Protein AF-A0A2M7SSS6-F1 (afdb_monomer)

Foldseek 3Di:
DFAAQCRVCVVVVHNHAQADEDQWFWDDDPPDGTDIFGFDADPLSHDRQKGKFFAAPVRAGQKWKAWQDKDAQWDDDPNDIDGGGPARMKTKIKMKGRGQWMWMGRHPDTDIDGDPPAIWIWIWMWGDPDPPDIHTHGIGPDDTGGCVPVPPPPVSRVVSCVVVVHDRDTCRPD

Nearest PDB structures (foldseek):
  6ekv-assembly1_A  TM=2.482E-01  e=1.021E+00  Clostridium botulinum A2 str. Kyoto
  8fbf-assembly1_A  TM=2.120E-01  e=7.324E+00  Clostridium botulinum E1 str. 'BoNT E Beluga'

Secondary structure (DSSP, 8-state):
----HHHHHHHTT-SS--B---SEEEE--SSSSSEEEEEE--GGGG-TTEEEEEE-TTSSB-EEEEEEEEEESEEEETTEEEE-SSSSEEEEEEEEE--SEEEEEETTEEEEEE-----EEEEEEEEEEETTEEEEEEEE-S--EEGGG-TTHHHHHHHHHHHTT------TT-

pLDDT: mean 78.02, std 10.84, range [37.69, 90.75]

Solvent-accessible surface area (backbone atoms only — not comparable to full-atom values): 9774 Å² total; per-residue (Å²): 133,74,47,25,34,64,55,46,16,47,76,72,74,33,98,59,66,53,68,50,87,47,61,63,48,47,41,80,50,102,87,49,70,77,37,82,42,54,29,40,75,64,72,70,65,61,32,76,52,36,27,57,41,46,26,28,93,88,72,42,60,10,60,44,53,40,67,72,50,71,45,66,31,58,50,74,59,90,95,40,80,50,73,60,49,100,27,70,33,38,34,40,26,40,37,35,37,50,36,38,32,43,39,34,31,50,70,95,42,76,49,76,47,81,43,88,80,66,33,36,32,36,39,39,34,34,30,40,75,54,96,91,41,64,30,42,37,32,30,41,61,71,71,72,42,58,44,92,77,51,94,47,63,70,54,53,43,48,51,39,16,57,77,67,76,44,77,75,58,71,66,89,82,98

Radius of gyration: 17.47 Å; Cα contacts (8 Å, |Δi|>4): 350; chains: 1; bounding box: 40×28×58 Å

Mean predicted aligned error: 8.52 Å

Sequence (174 aa):
MGYNGDEAAAALGFEEMPFKPVTKMKIMTDYKGPMEMTVSWSELSFNPELRFWGVRNDGKPGRIFVLRGCYRTSTIVGLKVEEWGDYPVMCSISDDTEREWLIGEWGAKGFAAYSDSGGFRHFQQFGYAGNGAWVYIGQQKDPSIPLAGLSDISKERASMAEAHGVAVWDAEWV

Structure (mmCIF, N/CA/C/O backbone):
data_AF-A0A2M7SSS6-F1
#
_entry.id   AF-A0A2M7SSS6-F1
#
loop_
_atom_site.group_PDB
_atom_site.id
_atom_site.type_symbol
_atom_site.label_atom_id
_atom_site.label_alt_id
_atom_site.label_comp_id
_atom_site.label_asym_id
_atom_site.label_e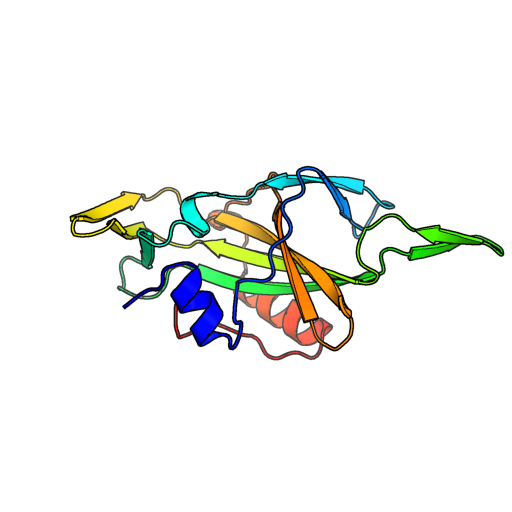ntity_id
_atom_site.label_seq_id
_atom_site.pdbx_PDB_ins_code
_atom_site.Cartn_x
_atom_site.Cartn_y
_atom_site.Cartn_z
_atom_site.occupancy
_atom_site.B_iso_or_equiv
_atom_site.auth_seq_id
_atom_site.auth_comp_id
_atom_site.auth_asym_id
_atom_site.auth_atom_id
_atom_site.pdbx_PDB_model_num
ATOM 1 N N . MET A 1 1 ? 5.378 -10.931 -15.855 1.00 53.84 1 MET A N 1
ATOM 2 C CA . MET A 1 1 ? 4.397 -10.025 -16.488 1.00 53.84 1 MET A CA 1
ATOM 3 C C . MET A 1 1 ? 3.696 -9.348 -15.336 1.00 53.84 1 MET A C 1
ATOM 5 O O . MET A 1 1 ? 3.176 -10.083 -14.512 1.00 53.84 1 MET A O 1
ATOM 9 N N . GLY A 1 2 ? 3.787 -8.026 -15.188 1.00 60.44 2 GLY A N 1
ATOM 10 C CA . GLY A 1 2 ? 3.028 -7.376 -14.116 1.00 60.44 2 GLY A CA 1
ATOM 11 C C . GLY A 1 2 ? 1.593 -7.089 -14.510 1.00 60.44 2 GLY A C 1
ATOM 12 O O . GLY A 1 2 ? 1.161 -7.449 -15.602 1.00 60.44 2 GLY A O 1
ATOM 13 N N . TYR A 1 3 ? 0.893 -6.429 -13.600 1.00 65.50 3 TYR A N 1
ATOM 14 C CA . TYR A 1 3 ? -0.559 -6.359 -13.579 1.00 65.50 3 TYR A CA 1
ATOM 15 C C . TYR A 1 3 ? -1.020 -4.905 -13.708 1.00 65.50 3 TYR A C 1
ATOM 17 O O . TYR A 1 3 ? -0.390 -4.001 -13.152 1.00 65.50 3 TYR A O 1
ATOM 25 N N . ASN A 1 4 ? -2.115 -4.677 -14.429 1.00 78.25 4 ASN A N 1
ATOM 26 C CA . ASN A 1 4 ? -2.940 -3.489 -14.213 1.00 78.25 4 ASN A CA 1
ATOM 27 C C . ASN A 1 4 ? -3.838 -3.702 -12.972 1.00 78.25 4 ASN A C 1
ATOM 29 O O . ASN A 1 4 ? -3.806 -4.762 -12.339 1.00 78.25 4 ASN A O 1
ATOM 33 N N . GLY A 1 5 ? -4.636 -2.694 -12.609 1.00 76.00 5 GLY A N 1
ATOM 34 C CA . GLY A 1 5 ? -5.523 -2.773 -11.442 1.00 76.00 5 GLY A CA 1
ATOM 35 C C . GLY A 1 5 ? -6.515 -3.944 -11.492 1.00 76.00 5 GLY A C 1
ATOM 36 O O . GLY A 1 5 ? -6.679 -4.639 -10.490 1.00 76.00 5 GLY A O 1
ATOM 37 N N . ASP A 1 6 ? -7.119 -4.201 -12.654 1.00 79.44 6 ASP A N 1
ATOM 38 C CA . ASP A 1 6 ? -8.134 -5.248 -12.840 1.00 79.44 6 ASP A CA 1
ATOM 39 C C . ASP A 1 6 ? -7.521 -6.650 -12.768 1.00 79.44 6 ASP A C 1
ATOM 41 O O . ASP A 1 6 ? -8.046 -7.546 -12.110 1.00 79.44 6 ASP A O 1
ATOM 45 N N . GLU A 1 7 ? -6.367 -6.837 -13.408 1.00 80.00 7 GLU A N 1
ATOM 46 C CA . GLU A 1 7 ? -5.624 -8.094 -13.389 1.00 80.00 7 GLU A CA 1
ATOM 47 C C . GLU A 1 7 ? -5.137 -8.419 -11.973 1.00 80.00 7 GLU A C 1
ATOM 49 O O . GLU A 1 7 ? -5.200 -9.575 -11.553 1.00 80.00 7 GLU A O 1
ATOM 54 N N . ALA A 1 8 ? -4.699 -7.407 -11.217 1.00 76.44 8 ALA A N 1
ATOM 55 C CA . ALA A 1 8 ? -4.333 -7.568 -9.815 1.00 76.44 8 ALA A CA 1
ATOM 56 C C . ALA A 1 8 ? -5.550 -7.938 -8.950 1.00 76.44 8 ALA A C 1
ATOM 58 O O . ALA A 1 8 ? -5.445 -8.839 -8.116 1.00 76.44 8 ALA A O 1
ATOM 59 N N . ALA A 1 9 ? -6.706 -7.298 -9.166 1.00 75.88 9 ALA A N 1
ATOM 60 C CA . ALA A 1 9 ? -7.946 -7.633 -8.463 1.00 75.88 9 ALA A CA 1
ATOM 61 C C . ALA A 1 9 ? -8.344 -9.091 -8.713 1.00 75.88 9 ALA A C 1
ATOM 63 O O . ALA A 1 9 ? -8.534 -9.856 -7.766 1.00 75.88 9 ALA A O 1
ATOM 64 N N . ALA A 1 10 ? -8.383 -9.491 -9.985 1.00 80.94 10 ALA A N 1
ATOM 65 C CA . ALA A 1 10 ? -8.759 -10.835 -10.394 1.00 80.94 10 ALA A CA 1
ATOM 66 C C . ALA A 1 10 ? -7.794 -11.896 -9.842 1.00 80.94 10 ALA A C 1
ATOM 68 O O . ALA A 1 10 ? -8.239 -12.928 -9.339 1.00 80.94 10 ALA A O 1
ATOM 69 N N . ALA A 1 11 ? -6.481 -11.635 -9.872 1.00 74.50 11 ALA A N 1
ATOM 70 C CA . ALA A 1 11 ? -5.471 -12.532 -9.304 1.00 74.50 11 ALA A CA 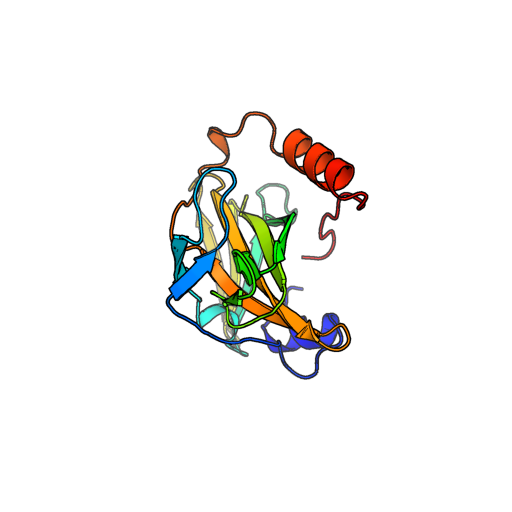1
ATOM 71 C C . ALA A 1 11 ? -5.641 -12.732 -7.788 1.00 74.50 11 ALA A C 1
ATOM 73 O O . ALA A 1 11 ? -5.324 -13.798 -7.260 1.00 74.50 11 ALA A O 1
ATOM 74 N N . LEU A 1 12 ? -6.174 -11.725 -7.096 1.00 69.81 12 LEU A N 1
ATOM 75 C CA . LEU A 1 12 ? -6.490 -11.766 -5.670 1.00 69.81 12 LEU A CA 1
ATOM 76 C C . LEU A 1 12 ? -7.904 -12.299 -5.372 1.00 69.81 12 LEU A C 1
ATOM 78 O O . LEU A 1 12 ? -8.286 -12.390 -4.206 1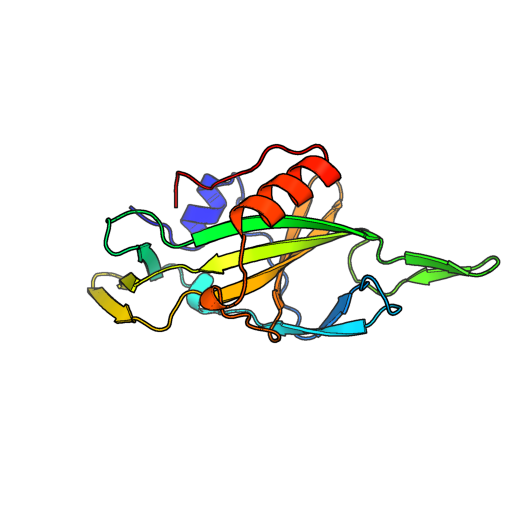.00 69.81 12 LEU A O 1
ATOM 82 N N . GLY A 1 13 ? -8.667 -12.688 -6.399 1.00 78.19 13 GLY A N 1
ATOM 83 C CA . GLY A 1 13 ? -10.020 -13.230 -6.259 1.00 78.19 13 GLY A CA 1
ATOM 84 C C . GLY A 1 13 ? -11.108 -12.173 -6.062 1.00 78.19 13 GLY A C 1
ATOM 85 O O . GLY A 1 13 ? -12.187 -12.502 -5.571 1.00 78.19 13 GLY A O 1
ATOM 86 N N . PHE A 1 14 ? -10.841 -10.920 -6.430 1.00 78.38 14 PHE A N 1
ATOM 87 C CA . PHE A 1 14 ? -11.818 -9.837 -6.402 1.00 78.38 14 PHE A CA 1
ATOM 88 C C . PHE A 1 14 ? -12.410 -9.587 -7.795 1.00 78.38 14 PHE A C 1
ATOM 90 O O . PHE A 1 14 ? -11.697 -9.641 -8.796 1.00 78.38 14 PHE A O 1
ATOM 97 N N . GLU A 1 15 ? -13.710 -9.282 -7.857 1.00 80.25 15 GLU A N 1
ATOM 98 C CA . GLU A 1 15 ? -14.365 -8.821 -9.095 1.00 80.25 15 GLU A CA 1
ATOM 99 C C . GLU A 1 15 ? -13.917 -7.402 -9.470 1.00 80.25 15 GLU A C 1
ATOM 101 O O . GLU A 1 15 ? -13.697 -7.098 -10.638 1.00 80.25 15 GLU A O 1
ATOM 106 N N . GLU A 1 16 ? -13.730 -6.554 -8.461 1.00 79.50 16 GLU A N 1
ATOM 107 C CA . GLU A 1 16 ? -13.149 -5.219 -8.557 1.00 79.50 16 GLU A CA 1
ATOM 108 C C . GLU A 1 16 ? -12.288 -4.969 -7.316 1.00 79.50 16 GLU A C 1
ATOM 110 O O . GLU A 1 16 ? -12.567 -5.512 -6.243 1.00 79.50 16 GLU A O 1
ATOM 115 N N . MET A 1 17 ? -11.233 -4.156 -7.431 1.00 78.75 17 MET A N 1
ATOM 116 C CA . MET A 1 17 ? -10.424 -3.816 -6.259 1.00 78.75 17 MET A CA 1
ATOM 117 C C . MET A 1 17 ? -11.299 -3.078 -5.236 1.00 78.75 17 MET A C 1
ATOM 119 O O . MET A 1 17 ? -11.801 -1.996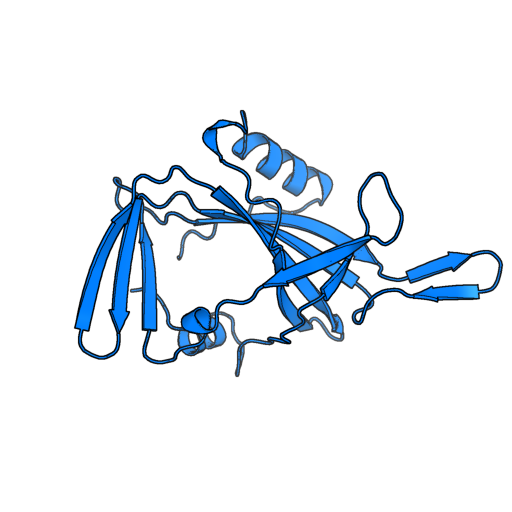 -5.552 1.00 78.75 17 MET A O 1
ATOM 123 N N . PRO A 1 18 ? -11.454 -3.594 -4.002 1.00 80.81 18 PRO A N 1
ATOM 124 C CA . PRO A 1 18 ? -12.275 -2.943 -2.993 1.00 80.81 18 PRO A CA 1
ATOM 125 C C . PRO A 1 18 ? -11.561 -1.673 -2.523 1.00 80.81 18 PRO A C 1
ATOM 127 O O . PRO A 1 18 ? -10.700 -1.713 -1.644 1.00 80.81 18 PRO A O 1
ATOM 130 N N . PHE A 1 19 ? -11.891 -0.540 -3.140 1.00 82.75 19 PHE A N 1
ATOM 131 C CA . PHE A 1 19 ? -11.231 0.744 -2.933 1.00 82.75 19 PHE A CA 1
ATOM 132 C C . PHE A 1 19 ? -12.243 1.829 -2.559 1.00 82.75 19 PHE A C 1
ATOM 134 O O . PHE A 1 19 ? -13.269 1.998 -3.216 1.00 82.75 19 PHE A O 1
ATOM 141 N N . LYS A 1 20 ? -11.939 2.601 -1.512 1.00 82.25 20 LYS A N 1
ATOM 142 C CA . LYS A 1 20 ? -12.727 3.775 -1.110 1.00 82.25 20 LYS A CA 1
ATOM 143 C C . LYS A 1 20 ? -11.786 4.968 -0.920 1.00 82.25 20 LYS A C 1
ATOM 145 O O . LYS A 1 20 ? -11.171 5.064 0.144 1.00 82.25 20 LYS A O 1
ATOM 150 N N . PRO A 1 21 ? -11.679 5.887 -1.899 1.00 74.50 21 PRO A N 1
ATOM 151 C CA . PRO A 1 21 ? -10.821 7.053 -1.762 1.00 74.50 21 PRO A CA 1
ATOM 152 C C . PRO A 1 21 ? -11.351 7.953 -0.648 1.00 74.50 21 PRO A C 1
ATOM 154 O O . PRO A 1 21 ? -12.502 8.393 -0.666 1.00 74.50 21 PRO A O 1
ATOM 157 N N . VAL A 1 22 ? -10.490 8.263 0.310 1.00 82.12 22 VAL A N 1
ATOM 158 C CA . VAL A 1 22 ? -10.709 9.326 1.295 1.00 82.12 22 VAL A CA 1
ATOM 159 C C . VAL A 1 22 ? -9.458 10.187 1.325 1.00 82.12 22 VAL A C 1
ATOM 161 O O . VAL A 1 22 ? -8.373 9.691 1.051 1.00 82.12 22 VAL A O 1
ATOM 164 N N . THR A 1 23 ? -9.587 11.481 1.622 1.00 83.12 23 THR A N 1
ATOM 165 C CA . THR A 1 23 ? -8.439 12.412 1.705 1.00 83.12 23 THR A CA 1
ATOM 166 C C . THR A 1 23 ? -7.882 12.529 3.117 1.00 83.12 23 THR A C 1
ATOM 168 O O . THR A 1 23 ? -6.734 12.930 3.319 1.00 83.12 23 THR A O 1
ATOM 171 N N . LYS A 1 24 ? -8.703 12.183 4.108 1.00 85.31 24 LYS A N 1
ATOM 172 C CA . LYS A 1 24 ? -8.388 12.264 5.527 1.00 85.31 24 LYS A CA 1
ATOM 173 C C . LYS A 1 24 ? -9.016 11.099 6.262 1.00 85.31 24 LYS A C 1
ATOM 175 O O . LYS A 1 24 ? -10.111 10.660 5.922 1.00 85.31 24 LYS A O 1
ATOM 180 N N . MET A 1 25 ? -8.337 10.645 7.301 1.00 84.00 25 MET A N 1
ATOM 181 C CA . MET A 1 25 ? -8.847 9.631 8.211 1.00 84.00 25 MET A CA 1
ATOM 182 C C . MET A 1 25 ? -8.204 9.786 9.587 1.00 84.00 25 MET A C 1
ATOM 184 O O . MET A 1 25 ? -7.163 10.429 9.706 1.00 84.00 25 MET A O 1
ATOM 188 N N . LYS A 1 26 ? -8.804 9.213 10.633 1.00 83.56 26 LYS A N 1
ATOM 189 C CA . LYS A 1 26 ? -8.207 9.221 11.973 1.00 83.56 26 LYS A CA 1
ATOM 190 C C . LYS A 1 26 ? -7.583 7.869 12.287 1.00 83.56 26 LYS A C 1
ATOM 192 O O . LYS A 1 26 ? -8.247 6.840 12.171 1.00 83.56 26 LYS A O 1
ATOM 197 N N . ILE A 1 27 ? -6.326 7.884 12.716 1.00 75.25 27 I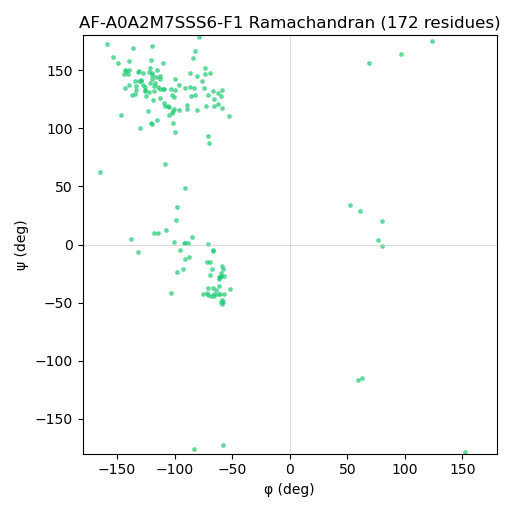LE A N 1
ATOM 198 C CA . ILE A 1 27 ? -5.593 6.689 13.144 1.00 75.25 27 ILE A CA 1
ATOM 199 C C . ILE A 1 27 ? -5.245 6.760 14.618 1.00 75.25 27 ILE A C 1
ATOM 201 O O . ILE A 1 27 ? -5.025 7.841 15.167 1.00 75.25 27 ILE A O 1
ATOM 205 N N . MET A 1 28 ? -5.166 5.595 15.251 1.00 69.44 28 MET A N 1
ATOM 206 C CA . MET A 1 28 ? -4.489 5.492 16.534 1.00 69.44 28 MET A CA 1
ATOM 207 C C . MET A 1 28 ? -2.985 5.509 16.300 1.00 69.44 28 MET A C 1
ATOM 209 O O . MET A 1 28 ? -2.489 4.907 15.351 1.00 69.44 28 MET A O 1
ATOM 213 N N . THR A 1 29 ? -2.267 6.196 17.178 1.00 64.38 29 THR A N 1
ATOM 214 C CA . THR A 1 29 ? -0.807 6.129 17.221 1.00 64.38 29 THR A CA 1
ATOM 215 C C . THR A 1 29 ? -0.371 5.623 18.578 1.00 64.38 29 THR A C 1
ATOM 217 O O . THR A 1 29 ? -1.110 5.761 19.552 1.00 64.38 29 THR A O 1
ATOM 220 N N . ASP A 1 30 ? 0.845 5.095 18.652 1.00 53.84 30 ASP A N 1
ATOM 221 C CA . ASP A 1 30 ? 1.388 4.478 19.866 1.00 53.84 30 ASP A CA 1
ATOM 222 C C . ASP A 1 30 ? 1.429 5.429 21.080 1.00 53.84 30 ASP A C 1
ATOM 224 O O . ASP A 1 30 ? 1.499 4.974 22.220 1.00 53.84 30 ASP A O 1
ATOM 228 N N . TYR A 1 31 ? 1.359 6.751 20.864 1.00 53.41 31 TYR A N 1
ATOM 229 C CA . TYR A 1 31 ? 1.602 7.753 21.913 1.00 53.41 31 TYR A CA 1
ATOM 230 C C . TYR A 1 31 ? 0.550 8.868 22.018 1.00 53.41 31 TYR A C 1
ATOM 232 O O . TYR A 1 31 ? 0.620 9.688 22.934 1.00 53.41 31 TYR A O 1
ATOM 240 N N . LYS A 1 32 ? -0.416 8.947 21.095 1.00 59.28 32 LYS A N 1
ATOM 241 C CA . LYS A 1 32 ? -1.469 9.979 21.072 1.00 59.28 32 LYS A CA 1
ATOM 242 C C . LYS A 1 32 ? -2.792 9.361 20.625 1.00 59.28 32 LYS A C 1
ATOM 244 O O . LYS A 1 32 ? -2.790 8.410 19.844 1.00 59.28 32 LYS A O 1
ATOM 249 N N . GLY A 1 33 ? -3.901 9.921 21.124 1.00 67.81 33 GLY A N 1
ATOM 250 C CA . GLY A 1 33 ? -5.266 9.540 20.738 1.00 67.81 33 GLY A CA 1
ATOM 251 C C . GLY A 1 33 ? -5.532 9.686 19.232 1.00 67.81 33 GLY A C 1
ATOM 252 O O . GLY A 1 33 ? -4.602 9.967 18.479 1.00 67.81 33 GLY A O 1
ATOM 253 N N . PRO A 1 34 ? -6.784 9.524 18.771 1.00 76.12 34 PRO A N 1
ATOM 254 C CA . PRO A 1 34 ? -7.099 9.521 17.346 1.00 76.12 34 PRO A CA 1
ATOM 255 C C . PRO A 1 34 ? -6.551 10.767 16.638 1.00 76.12 34 PRO A C 1
ATOM 257 O O . PRO A 1 34 ? -7.020 11.881 16.875 1.00 76.12 34 PRO A O 1
ATOM 260 N N . MET A 1 35 ? -5.544 10.585 15.785 1.00 81.00 35 MET A N 1
ATOM 261 C CA . MET A 1 35 ? -4.895 11.670 15.055 1.00 81.00 35 MET A CA 1
ATOM 262 C C . MET A 1 35 ? -5.380 11.690 13.615 1.00 81.00 35 MET A C 1
ATOM 264 O O . MET A 1 35 ? -5.438 10.651 12.960 1.00 81.00 35 MET A O 1
ATOM 268 N N . GLU A 1 36 ? -5.716 12.880 13.119 1.00 86.69 36 GLU A N 1
ATOM 269 C CA . GLU A 1 36 ? -6.025 13.064 11.705 1.00 86.69 36 GLU A CA 1
ATOM 270 C C . GLU A 1 36 ? -4.765 12.842 10.865 1.00 86.69 36 GLU A C 1
ATOM 272 O O . GLU A 1 36 ? -3.696 13.385 11.142 1.00 86.69 36 GLU A O 1
ATOM 277 N N . MET A 1 37 ? -4.917 12.044 9.821 1.00 84.69 37 MET A N 1
ATOM 278 C CA . MET A 1 37 ? -3.888 11.689 8.869 1.00 84.69 37 MET A CA 1
ATOM 279 C C . MET A 1 37 ? -4.388 12.013 7.470 1.00 84.69 37 MET A C 1
ATOM 281 O O . MET A 1 37 ? -5.527 11.702 7.115 1.00 84.69 37 MET A O 1
ATOM 285 N N . THR A 1 38 ? -3.516 12.622 6.670 1.00 87.94 38 THR A N 1
ATOM 286 C CA . THR A 1 38 ? -3.775 12.804 5.242 1.00 87.94 38 THR A CA 1
ATOM 287 C C . THR A 1 38 ? -3.401 11.529 4.512 1.00 87.94 38 THR A C 1
ATOM 289 O O . THR A 1 38 ? -2.287 11.019 4.657 1.00 87.94 38 THR A O 1
ATOM 292 N N . VAL A 1 39 ? -4.330 11.047 3.704 1.00 85.75 39 VAL A N 1
ATOM 293 C CA . VAL A 1 39 ? -4.114 9.924 2.802 1.00 85.75 39 VAL A CA 1
ATOM 294 C C . VAL A 1 39 ? -4.178 10.424 1.367 1.00 85.75 39 VAL A C 1
ATOM 296 O O . VAL A 1 39 ? -4.938 11.332 1.028 1.00 85.75 39 VAL A O 1
ATOM 299 N N . SER A 1 40 ? -3.327 9.855 0.533 1.00 83.19 40 SER A N 1
ATOM 300 C CA . SER A 1 40 ? -3.305 10.064 -0.901 1.00 83.19 40 SER A CA 1
ATOM 301 C C . SER A 1 40 ? -3.524 8.741 -1.608 1.00 83.19 40 SER A C 1
ATOM 303 O O . SER A 1 40 ? -3.063 7.690 -1.163 1.00 83.19 40 SER A O 1
ATOM 305 N N . TRP A 1 41 ? -4.165 8.811 -2.760 1.00 75.38 41 TRP A N 1
ATOM 306 C CA . TRP A 1 41 ? -4.238 7.713 -3.704 1.00 75.38 41 TRP A CA 1
ATOM 307 C C . TRP A 1 41 ? -3.654 8.180 -5.033 1.00 75.38 41 TRP A C 1
ATOM 309 O O . TRP A 1 41 ? -3.664 9.369 -5.352 1.00 75.38 41 TRP A O 1
ATOM 319 N N . SER A 1 42 ? -3.114 7.236 -5.797 1.00 70.81 42 SER A N 1
ATOM 320 C CA . SER A 1 42 ? -2.628 7.493 -7.147 1.00 70.81 42 SER A CA 1
ATOM 321 C C . SER A 1 42 ? -3.631 6.909 -8.128 1.00 70.81 42 SER A C 1
ATOM 323 O O . SER A 1 42 ? -3.756 5.687 -8.213 1.00 70.81 42 SER A O 1
ATOM 325 N N . GLU A 1 43 ? -4.330 7.774 -8.866 1.00 66.62 43 GLU A N 1
ATOM 326 C CA . GLU A 1 43 ? -5.272 7.380 -9.927 1.00 66.62 43 GLU A CA 1
ATOM 327 C C . GLU A 1 43 ? -4.599 6.520 -11.005 1.00 66.62 43 GLU A C 1
ATOM 329 O O . GLU A 1 43 ? -5.234 5.649 -11.593 1.00 66.62 43 GLU A O 1
ATOM 334 N N . LEU A 1 44 ? -3.284 6.685 -11.197 1.00 66.75 44 LEU A N 1
ATOM 335 C CA . LEU A 1 44 ? -2.495 5.847 -12.103 1.00 66.75 44 LEU A CA 1
ATOM 336 C C . LEU A 1 44 ? -2.538 4.362 -11.714 1.00 66.75 44 LEU A C 1
ATOM 338 O O . LEU A 1 44 ? -2.422 3.510 -12.584 1.00 66.75 44 LEU A O 1
ATOM 342 N N . SER A 1 45 ? -2.740 4.041 -10.432 1.00 66.19 45 SER A N 1
ATOM 343 C CA . SER A 1 45 ? -2.774 2.653 -9.940 1.00 66.19 45 SER A CA 1
ATOM 344 C C . SER A 1 45 ? -4.003 1.870 -10.415 1.00 66.19 45 SER A C 1
ATOM 346 O O . SER A 1 45 ? -4.012 0.650 -10.309 1.00 66.19 45 SER A O 1
ATOM 348 N N . PHE A 1 46 ? -5.027 2.563 -10.923 1.00 70.44 46 PHE A N 1
ATOM 349 C CA . PHE A 1 46 ? -6.283 1.971 -11.393 1.00 70.44 46 PHE A CA 1
ATOM 350 C C . PHE A 1 46 ? -6.527 2.218 -12.883 1.00 70.44 46 PHE A C 1
ATOM 352 O O . PHE A 1 46 ? -7.623 1.973 -13.378 1.00 70.44 46 PHE A O 1
ATOM 359 N N . ASN A 1 47 ? -5.533 2.728 -13.614 1.00 78.62 47 ASN A N 1
ATOM 360 C CA . ASN A 1 47 ? -5.671 2.876 -15.054 1.00 78.62 47 ASN A CA 1
ATOM 361 C C . ASN A 1 47 ? -5.587 1.482 -15.711 1.00 78.62 47 ASN A C 1
ATOM 363 O O . ASN A 1 47 ? -4.543 0.835 -15.598 1.00 78.62 47 ASN A O 1
ATOM 367 N N . PRO A 1 48 ? -6.637 1.018 -16.416 1.00 80.38 48 PRO A N 1
ATOM 368 C CA . PRO A 1 48 ? -6.671 -0.331 -16.986 1.00 80.38 48 PRO A CA 1
ATOM 369 C C . PRO A 1 48 ? -5.647 -0.530 -18.112 1.00 80.38 48 PRO A C 1
ATOM 371 O O . PRO A 1 48 ? -5.258 -1.658 -18.412 1.00 80.38 48 PRO A O 1
ATOM 374 N N . GLU A 1 49 ? -5.170 0.551 -18.732 1.00 86.50 49 GLU A N 1
ATOM 375 C CA . GLU A 1 49 ? -4.151 0.489 -19.780 1.00 86.50 49 GLU A CA 1
ATOM 376 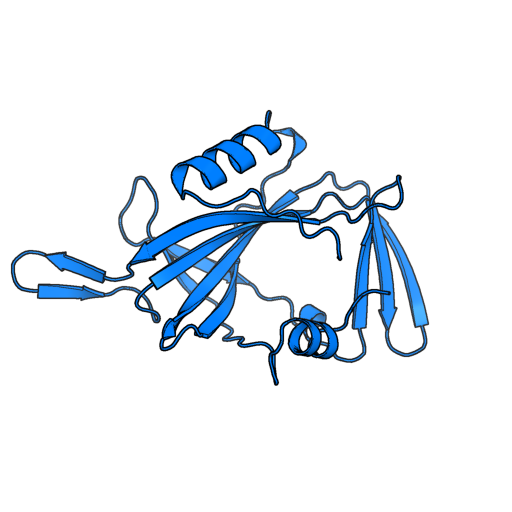C C . GLU A 1 49 ? -2.721 0.521 -19.239 1.00 86.50 49 GLU A C 1
ATOM 378 O O . GLU A 1 49 ? -1.788 0.310 -20.016 1.00 86.50 49 GLU A O 1
ATOM 383 N N . LEU A 1 50 ? -2.538 0.823 -17.949 1.00 84.12 50 LEU A N 1
ATOM 384 C CA . LEU A 1 50 ? -1.226 0.982 -17.343 1.00 84.12 50 LEU A CA 1
ATOM 385 C C . LEU A 1 50 ? -0.836 -0.277 -16.568 1.00 84.12 50 LEU A C 1
ATOM 387 O O . LEU A 1 50 ? -1.431 -0.612 -15.546 1.00 84.12 50 LEU A O 1
ATOM 391 N N . ARG A 1 51 ? 0.238 -0.922 -17.016 1.00 86.19 51 ARG A N 1
ATOM 392 C CA . ARG A 1 51 ? 0.948 -1.965 -16.269 1.00 86.19 51 ARG A CA 1
ATOM 393 C C . ARG A 1 51 ? 2.321 -1.433 -15.907 1.00 86.19 51 ARG A C 1
ATOM 395 O O . ARG A 1 51 ? 2.999 -0.880 -16.767 1.00 86.19 51 ARG A O 1
ATOM 402 N N . PHE A 1 52 ? 2.765 -1.593 -14.668 1.00 82.19 52 PHE A N 1
ATOM 403 C CA . PHE A 1 52 ? 4.118 -1.181 -14.293 1.00 82.19 52 PHE A CA 1
ATOM 404 C C . PHE A 1 52 ? 4.712 -2.049 -13.191 1.00 82.19 52 PHE A C 1
ATOM 406 O O . PHE A 1 52 ? 3.999 -2.656 -12.395 1.00 82.19 52 PHE A O 1
ATOM 413 N N . TRP A 1 53 ? 6.040 -2.076 -13.149 1.00 80.12 53 TRP A N 1
ATOM 414 C CA . TRP A 1 53 ? 6.854 -2.886 -12.251 1.00 80.12 53 TRP A CA 1
ATOM 415 C C . TRP A 1 53 ? 7.939 -1.991 -11.673 1.00 80.12 53 TRP A C 1
ATOM 417 O O . TRP A 1 53 ? 8.603 -1.251 -12.402 1.00 80.12 53 TRP A O 1
ATOM 427 N N . GLY A 1 54 ? 8.118 -2.057 -10.358 1.00 81.06 54 GLY A N 1
ATOM 428 C CA . GLY A 1 54 ? 9.351 -1.600 -9.737 1.00 81.06 54 GLY A CA 1
ATOM 429 C C . GLY A 1 54 ? 10.312 -2.774 -9.693 1.00 81.06 54 GLY A C 1
ATOM 430 O O . GLY A 1 54 ? 10.000 -3.759 -9.030 1.00 81.06 54 GLY A O 1
ATOM 431 N N . VAL A 1 55 ? 11.445 -2.684 -10.381 1.00 83.38 55 VAL A N 1
ATOM 432 C CA . VAL A 1 55 ? 12.472 -3.729 -10.352 1.00 83.38 55 VAL A CA 1
ATOM 433 C C . VAL A 1 55 ? 13.799 -3.171 -9.876 1.00 83.38 55 VAL A C 1
ATOM 435 O O . VAL A 1 55 ? 14.135 -2.004 -10.101 1.00 83.38 55 VAL A O 1
ATOM 438 N N . ARG A 1 56 ? 14.546 -4.039 -9.207 1.00 83.62 56 ARG A N 1
ATOM 439 C CA . ARG A 1 56 ? 15.897 -3.760 -8.751 1.00 83.62 56 ARG A CA 1
ATOM 440 C C . ARG A 1 56 ? 16.921 -3.961 -9.846 1.00 83.62 56 ARG A C 1
ATOM 442 O O . ARG A 1 56 ? 16.647 -4.622 -10.848 1.00 83.62 56 ARG A O 1
ATOM 449 N N . ASN A 1 57 ? 18.138 -3.467 -9.629 1.00 84.00 57 ASN A N 1
ATOM 450 C CA . ASN A 1 57 ? 19.252 -3.715 -10.549 1.00 84.00 57 ASN A CA 1
ATOM 451 C C . ASN A 1 57 ? 19.590 -5.208 -10.718 1.00 84.00 57 ASN A C 1
ATOM 453 O O . ASN A 1 57 ? 20.126 -5.600 -11.752 1.00 84.00 57 ASN A O 1
ATOM 457 N N . ASP A 1 58 ? 19.254 -6.054 -9.740 1.00 83.50 58 ASP A N 1
ATOM 458 C CA . ASP A 1 58 ? 19.400 -7.510 -9.844 1.00 83.50 58 ASP A CA 1
ATOM 459 C C . ASP A 1 58 ? 18.207 -8.207 -10.528 1.00 83.50 58 ASP A C 1
ATOM 461 O O . ASP A 1 58 ? 18.150 -9.435 -10.569 1.00 83.50 58 ASP A O 1
ATOM 465 N N . GLY A 1 59 ? 17.256 -7.435 -11.065 1.00 77.62 59 GLY A N 1
ATOM 466 C CA . GLY A 1 59 ? 16.070 -7.928 -11.763 1.00 77.62 59 GLY A CA 1
ATOM 467 C C . GLY A 1 59 ? 14.972 -8.467 -10.845 1.00 77.62 59 GLY A C 1
ATOM 468 O O . GLY A 1 59 ? 13.971 -8.973 -11.348 1.00 77.62 59 GLY A O 1
ATOM 469 N N . LYS A 1 60 ? 15.137 -8.377 -9.518 1.00 80.06 60 LYS A N 1
ATOM 470 C CA . LYS A 1 60 ? 14.117 -8.805 -8.553 1.00 80.06 60 LYS A CA 1
ATOM 471 C C . LYS A 1 60 ? 13.068 -7.715 -8.308 1.00 80.06 60 LYS A C 1
ATOM 473 O O . LYS A 1 60 ? 13.343 -6.541 -8.570 1.00 80.06 60 LYS A O 1
ATOM 478 N N . PRO A 1 61 ? 11.887 -8.076 -7.779 1.00 76.25 61 PRO A N 1
ATOM 479 C CA . PRO A 1 61 ? 10.855 -7.106 -7.432 1.00 76.25 61 PRO A CA 1
ATOM 480 C C . PRO A 1 61 ? 11.377 -6.099 -6.404 1.00 76.25 61 PRO A C 1
ATOM 482 O O . PRO A 1 61 ? 12.013 -6.467 -5.418 1.00 76.25 61 PRO A O 1
ATOM 485 N N . GLY A 1 62 ? 11.122 -4.817 -6.652 1.00 78.38 62 GLY A N 1
ATOM 486 C CA . GLY A 1 62 ? 11.586 -3.700 -5.831 1.00 78.38 62 GLY A CA 1
ATOM 487 C C . GLY A 1 62 ? 10.542 -3.193 -4.844 1.00 78.38 62 GLY A C 1
ATOM 488 O O . GLY A 1 62 ? 10.461 -1.986 -4.612 1.00 78.38 62 GLY A O 1
ATOM 489 N N . ARG A 1 63 ? 9.673 -4.073 -4.335 1.00 78.81 63 ARG A N 1
ATOM 490 C CA . ARG A 1 63 ? 8.601 -3.704 -3.404 1.00 78.81 63 ARG A CA 1
ATOM 491 C C . ARG A 1 63 ? 8.386 -4.783 -2.349 1.00 78.81 63 ARG A C 1
ATOM 493 O O . ARG A 1 63 ? 8.326 -5.960 -2.687 1.00 78.81 63 ARG A O 1
ATOM 500 N N . ILE A 1 64 ? 8.257 -4.383 -1.089 1.00 76.38 64 ILE A N 1
ATOM 501 C CA . ILE A 1 64 ? 8.077 -5.277 0.061 1.00 76.38 64 ILE A CA 1
ATOM 502 C C . ILE A 1 64 ? 6.936 -4.733 0.920 1.00 76.38 64 ILE A C 1
ATOM 504 O O . ILE A 1 64 ? 6.875 -3.537 1.189 1.00 76.38 64 ILE A O 1
ATOM 508 N N . PHE A 1 65 ? 6.046 -5.612 1.381 1.00 78.25 65 PHE A N 1
ATOM 509 C CA . PHE A 1 65 ? 4.931 -5.246 2.252 1.00 78.25 65 PHE A CA 1
ATOM 510 C C . PHE A 1 65 ? 5.053 -5.932 3.609 1.00 78.25 65 PHE A C 1
ATOM 512 O O . PHE A 1 65 ? 5.360 -7.117 3.679 1.00 78.25 65 PHE A O 1
ATOM 519 N N . VAL A 1 66 ? 4.763 -5.214 4.694 1.00 75.56 66 VAL A N 1
ATOM 520 C CA . VAL A 1 66 ? 4.765 -5.781 6.052 1.00 75.56 66 VAL A CA 1
ATOM 521 C C . VAL A 1 66 ? 3.557 -5.277 6.829 1.00 75.56 66 VAL A C 1
ATOM 523 O O . VAL A 1 66 ? 3.331 -4.071 6.929 1.00 75.56 66 VAL A O 1
ATOM 526 N N . LEU A 1 67 ? 2.788 -6.193 7.424 1.00 79.88 67 LEU A N 1
ATOM 527 C CA . LEU A 1 67 ? 1.709 -5.822 8.336 1.00 79.88 67 LEU A CA 1
ATOM 528 C C . LEU A 1 67 ? 2.298 -5.160 9.589 1.00 79.88 67 LEU A C 1
ATOM 530 O O . LEU A 1 67 ? 3.050 -5.779 10.338 1.00 79.88 67 LEU A O 1
ATOM 534 N N . ARG A 1 68 ? 1.919 -3.904 9.834 1.00 76.19 68 ARG A N 1
ATOM 535 C CA . ARG A 1 68 ? 2.307 -3.148 11.036 1.00 76.19 68 ARG A CA 1
ATOM 536 C C . ARG A 1 68 ? 1.313 -3.304 12.181 1.00 76.19 68 ARG A C 1
ATOM 538 O O . ARG A 1 68 ? 1.596 -2.891 13.297 1.00 76.19 68 ARG A O 1
ATOM 545 N N . GLY A 1 69 ? 0.147 -3.861 11.892 1.00 76.62 69 GLY A N 1
ATOM 546 C CA . GLY A 1 69 ? -0.876 -4.145 12.878 1.00 76.62 69 GLY A CA 1
ATOM 547 C C . GLY A 1 69 ? -2.204 -3.496 12.538 1.00 76.62 69 GLY A C 1
ATOM 548 O O . GLY A 1 69 ? -2.350 -2.755 11.561 1.00 76.62 69 GLY A O 1
ATOM 549 N N . CYS A 1 70 ? -3.181 -3.819 13.376 1.00 83.50 70 CYS A N 1
ATOM 550 C CA . CYS A 1 70 ? -4.558 -3.401 13.221 1.00 83.50 70 CYS A CA 1
ATOM 551 C C . CYS A 1 70 ? -5.074 -2.818 14.530 1.00 83.50 70 CYS A C 1
ATOM 553 O O . CYS A 1 70 ? -4.795 -3.344 15.608 1.00 83.50 70 CYS A O 1
ATOM 555 N N . TYR A 1 71 ? -5.854 -1.753 14.438 1.00 83.75 71 TYR A N 1
ATOM 556 C CA . TYR A 1 71 ? -6.428 -1.063 15.581 1.00 83.75 71 TYR A CA 1
ATOM 557 C C . TYR A 1 71 ? -7.936 -0.914 15.408 1.00 83.75 71 TYR A C 1
ATOM 559 O O . TYR A 1 71 ? -8.461 -0.779 14.301 1.00 83.75 71 TYR A O 1
ATOM 567 N N . ARG A 1 72 ? -8.642 -0.942 16.539 1.00 86.25 72 ARG A N 1
ATOM 568 C CA . ARG A 1 72 ? -10.060 -0.585 16.587 1.00 86.25 72 ARG A CA 1
ATOM 569 C C . ARG A 1 72 ? -10.196 0.923 16.439 1.00 86.25 72 ARG A C 1
ATOM 571 O O . ARG A 1 72 ? -9.359 1.672 16.939 1.00 86.25 72 ARG A O 1
ATOM 578 N N . THR A 1 73 ? -11.267 1.361 15.801 1.00 87.00 73 THR A N 1
ATOM 579 C CA . THR A 1 73 ? -11.598 2.788 15.633 1.00 87.00 73 THR A CA 1
ATOM 580 C C . THR A 1 73 ? -12.632 3.272 16.642 1.00 87.00 73 THR A C 1
ATOM 582 O O . THR A 1 73 ? -13.309 4.278 16.428 1.00 87.00 73 THR A O 1
ATOM 585 N N . SER A 1 74 ? -12.750 2.538 17.744 1.00 84.75 74 SER A N 1
ATOM 586 C CA . SER A 1 74 ? -13.681 2.804 18.826 1.00 84.75 74 SER A CA 1
ATOM 587 C C . SER A 1 74 ? -13.027 2.532 20.175 1.00 84.75 74 SER A C 1
ATOM 589 O O . SER A 1 74 ? -12.261 1.571 20.313 1.00 84.75 74 SER A O 1
ATOM 591 N N . THR A 1 75 ? -13.400 3.302 21.189 1.00 84.00 75 THR A N 1
ATOM 592 C CA . THR A 1 75 ? -13.064 3.042 22.593 1.00 84.00 75 THR A CA 1
ATOM 593 C C . THR A 1 75 ? -14.284 3.262 23.479 1.00 84.00 75 THR A C 1
ATOM 595 O O . THR A 1 75 ? -15.301 3.796 23.037 1.00 84.00 75 THR A O 1
ATOM 598 N N . ILE A 1 76 ? -14.187 2.840 24.737 1.00 83.69 76 ILE A N 1
ATOM 599 C CA . ILE A 1 76 ? -15.226 3.056 25.744 1.00 83.69 76 ILE A CA 1
ATOM 600 C C . ILE A 1 76 ? -14.715 4.098 26.739 1.00 83.69 76 ILE A C 1
ATOM 602 O O . ILE A 1 76 ? -13.712 3.872 27.416 1.00 83.69 76 ILE A O 1
ATOM 606 N N . VAL A 1 77 ? -15.421 5.225 26.845 1.00 82.50 77 VAL A N 1
ATOM 607 C CA . VAL A 1 77 ? -15.156 6.285 27.828 1.00 82.50 77 VAL A CA 1
ATOM 608 C C . VAL A 1 77 ? -16.351 6.373 28.776 1.00 82.50 77 VAL A C 1
ATOM 610 O O . VAL A 1 77 ? -17.444 6.813 28.413 1.00 82.50 77 VAL A O 1
ATOM 613 N N . GLY A 1 78 ? -16.162 5.907 30.014 1.00 88.25 78 GLY A N 1
ATOM 614 C CA . GLY A 1 78 ? -17.257 5.757 30.974 1.00 88.25 78 GLY A CA 1
ATOM 615 C C . GLY A 1 78 ? -18.297 4.746 30.479 1.00 88.25 78 GLY A C 1
ATOM 616 O O . GLY A 1 78 ? -17.997 3.565 30.353 1.00 88.25 78 GLY A O 1
ATOM 617 N N . LEU A 1 79 ? -19.518 5.217 30.200 1.00 87.19 79 LEU A N 1
ATOM 618 C CA . LEU A 1 79 ? -20.629 4.406 29.674 1.00 87.19 79 LEU A CA 1
ATOM 619 C C . LEU A 1 79 ? -20.937 4.689 28.192 1.00 87.19 79 LEU A C 1
ATOM 621 O O . LEU A 1 79 ? -22.002 4.311 27.705 1.00 87.19 79 LEU A O 1
ATOM 625 N N . LYS A 1 80 ? -20.054 5.399 27.479 1.00 85.62 80 LYS A N 1
ATOM 626 C CA . LYS A 1 80 ? -20.250 5.765 26.071 1.00 85.62 80 LYS A CA 1
ATOM 627 C C . LYS A 1 80 ? -19.197 5.115 25.184 1.00 85.62 80 LYS A C 1
ATOM 629 O O . LYS A 1 80 ? -18.038 5.000 25.578 1.00 85.62 80 LYS A O 1
ATOM 634 N N . VAL A 1 81 ? -19.618 4.730 23.983 1.00 86.56 81 VAL A N 1
ATOM 635 C CA . VAL A 1 81 ? -18.710 4.375 22.890 1.00 86.56 81 VAL A CA 1
ATOM 636 C C . VAL A 1 81 ? -18.338 5.663 22.164 1.00 86.56 81 VAL A C 1
ATOM 638 O O . VAL A 1 81 ? -19.217 6.438 21.787 1.00 86.56 81 VAL A O 1
ATOM 641 N N . GLU A 1 82 ? -17.043 5.893 21.993 1.00 85.94 82 GLU A N 1
ATOM 642 C CA . GLU A 1 82 ? -16.513 6.957 21.145 1.00 85.94 82 GLU A CA 1
ATOM 643 C C . GLU A 1 82 ? -15.875 6.323 19.913 1.00 85.94 82 GLU A C 1
ATOM 645 O O . GLU A 1 82 ? -14.964 5.506 20.045 1.00 85.94 82 GLU A O 1
ATOM 650 N N . GLU A 1 83 ? -16.358 6.697 18.729 1.00 87.31 83 GLU A N 1
ATOM 651 C CA . GLU A 1 83 ? -15.895 6.194 17.433 1.00 87.31 83 GLU A CA 1
ATOM 652 C C . GLU A 1 83 ? -15.206 7.313 16.647 1.00 87.31 83 GLU A C 1
ATOM 654 O O . GLU A 1 83 ? -15.584 8.485 16.732 1.00 87.31 83 GLU A O 1
ATOM 659 N N . TRP A 1 84 ? -14.176 6.968 15.878 1.00 83.06 84 TRP A N 1
ATOM 660 C CA . TRP A 1 84 ? -13.398 7.944 15.109 1.00 83.06 84 TRP A CA 1
ATOM 661 C C . TRP A 1 84 ? -13.038 7.500 13.692 1.00 83.06 84 TRP A C 1
ATOM 663 O O . TRP A 1 84 ? -12.320 8.232 13.013 1.00 83.06 84 TRP A O 1
ATOM 673 N N . GLY A 1 85 ? -13.518 6.350 13.220 1.00 80.62 85 GLY A N 1
ATOM 674 C CA . GLY A 1 85 ? -13.230 5.861 11.873 1.00 80.62 85 GLY A CA 1
ATOM 675 C C . GLY A 1 85 ? -14.440 5.227 11.201 1.00 80.62 85 GLY A C 1
ATOM 676 O O . GLY A 1 85 ? -15.360 4.766 11.864 1.00 80.62 85 GLY A O 1
ATOM 677 N N . ASP A 1 86 ? -14.396 5.181 9.871 1.00 84.12 86 ASP A N 1
ATOM 678 C CA . ASP A 1 86 ? -15.459 4.622 9.023 1.00 84.12 86 ASP A CA 1
ATOM 679 C C . ASP A 1 86 ? -15.553 3.088 9.083 1.00 84.12 86 ASP A C 1
ATOM 681 O O . ASP A 1 86 ? -16.527 2.504 8.612 1.00 84.12 86 ASP A O 1
ATOM 685 N N . TYR A 1 87 ? -14.524 2.430 9.619 1.00 88.75 87 TYR A N 1
ATOM 686 C CA . TYR A 1 87 ? -14.413 0.976 9.694 1.00 88.75 87 TYR A CA 1
ATOM 687 C C . TYR A 1 87 ? -14.127 0.559 11.130 1.00 88.75 87 TYR A C 1
ATOM 689 O O . TYR A 1 87 ? -13.251 1.174 11.733 1.00 88.75 87 TYR A O 1
ATOM 697 N N . PRO A 1 88 ? -14.759 -0.499 11.671 1.00 88.50 88 PRO A N 1
ATOM 698 C CA . PRO A 1 88 ? -14.569 -0.941 13.060 1.00 88.50 88 PRO A CA 1
ATOM 699 C C . PRO A 1 88 ? -13.126 -1.359 13.381 1.00 88.50 88 PRO A C 1
ATOM 701 O O . PRO A 1 88 ? -12.682 -1.267 14.528 1.00 88.50 88 PRO A O 1
ATOM 704 N N . VAL A 1 89 ? -12.391 -1.821 12.368 1.00 88.88 89 VAL A N 1
ATOM 705 C CA . VAL A 1 89 ? -10.968 -2.153 12.444 1.00 88.88 89 VAL A CA 1
ATOM 706 C C . VAL A 1 89 ? -10.267 -1.557 11.237 1.00 88.88 89 VAL A C 1
ATOM 708 O O . VAL A 1 89 ? -10.785 -1.601 10.120 1.00 88.88 89 VAL A O 1
ATOM 711 N N . MET A 1 90 ? -9.074 -1.032 11.470 1.00 88.69 90 MET A N 1
ATOM 712 C CA . MET A 1 90 ? -8.189 -0.534 10.432 1.00 88.69 90 MET A CA 1
ATOM 713 C C . MET A 1 90 ? -6.805 -1.133 10.599 1.00 88.69 90 MET A C 1
ATOM 715 O O . MET A 1 90 ? -6.344 -1.278 11.728 1.00 88.69 90 MET A O 1
ATOM 719 N N . CYS A 1 91 ? -6.147 -1.465 9.495 1.00 86.88 91 CYS A N 1
ATOM 720 C CA . CYS A 1 91 ? -4.784 -1.977 9.492 1.00 86.88 91 CYS A CA 1
ATOM 721 C C . CYS A 1 91 ? -3.866 -1.061 8.695 1.00 86.88 91 CYS A C 1
ATOM 723 O O . CYS A 1 91 ? -4.261 -0.506 7.668 1.00 86.88 91 CYS A O 1
ATOM 725 N N . SER A 1 92 ? -2.624 -0.969 9.162 1.00 85.19 92 SER A N 1
ATOM 726 C CA . SER A 1 92 ? -1.540 -0.295 8.460 1.00 85.19 92 SER A CA 1
ATOM 727 C C . SER A 1 92 ? -0.552 -1.341 7.951 1.00 85.19 92 SER A C 1
ATOM 729 O O . SER A 1 92 ? -0.168 -2.262 8.679 1.00 85.19 92 SER A O 1
ATOM 731 N N . ILE A 1 93 ? -0.145 -1.206 6.696 1.00 85.62 93 ILE A N 1
ATOM 732 C CA . ILE A 1 93 ? 0.876 -2.032 6.055 1.00 85.62 93 ILE A CA 1
ATOM 733 C C . ILE A 1 93 ? 2.008 -1.096 5.652 1.00 85.62 93 ILE A C 1
ATOM 735 O O . ILE A 1 93 ? 1.766 -0.117 4.952 1.00 85.62 93 ILE A O 1
ATOM 739 N N . SER A 1 94 ? 3.238 -1.362 6.082 1.00 83.69 94 SER A N 1
ATOM 740 C CA . SER A 1 94 ? 4.382 -0.661 5.500 1.00 83.69 94 SER A CA 1
ATOM 741 C C . SER A 1 94 ? 4.660 -1.214 4.111 1.00 83.69 94 SER A C 1
ATOM 743 O O . SER A 1 94 ? 4.670 -2.427 3.917 1.00 83.69 94 SER A O 1
ATOM 745 N N . ASP A 1 95 ? 4.884 -0.311 3.172 1.00 85.44 95 ASP A N 1
ATOM 746 C CA . ASP A 1 95 ? 5.190 -0.566 1.775 1.00 85.44 95 ASP A CA 1
ATOM 747 C C . ASP A 1 95 ? 6.544 0.062 1.465 1.00 85.44 95 ASP A C 1
ATOM 749 O O . ASP A 1 95 ? 6.670 1.286 1.365 1.00 85.44 95 ASP A O 1
ATOM 753 N N . ASP A 1 96 ? 7.546 -0.797 1.364 1.00 82.38 96 ASP A N 1
ATOM 754 C CA . ASP A 1 96 ? 8.925 -0.430 1.099 1.00 82.38 96 ASP A CA 1
ATOM 755 C C . ASP A 1 96 ? 9.175 -0.584 -0.386 1.00 82.38 96 ASP A C 1
ATOM 757 O O . ASP A 1 96 ? 9.113 -1.679 -0.936 1.00 82.38 96 ASP A O 1
ATOM 761 N N . THR A 1 97 ? 9.459 0.529 -1.045 1.00 82.19 97 THR A N 1
ATOM 762 C CA . THR A 1 97 ? 9.822 0.564 -2.452 1.00 82.19 97 THR A CA 1
ATOM 763 C C . THR A 1 97 ? 11.332 0.726 -2.564 1.00 82.19 97 THR A C 1
ATOM 765 O O . THR A 1 97 ? 11.861 1.818 -2.374 1.00 82.19 97 THR A O 1
ATOM 768 N N . GLU A 1 98 ? 12.013 -0.363 -2.901 1.00 80.75 98 GLU A N 1
ATOM 769 C CA . GLU A 1 98 ? 13.429 -0.441 -3.266 1.00 80.75 98 GLU A CA 1
ATOM 770 C C . GLU A 1 98 ? 13.511 -0.724 -4.764 1.00 80.75 98 GLU A C 1
ATOM 772 O O . GLU A 1 98 ? 13.815 -1.838 -5.165 1.00 80.75 98 GLU A O 1
ATOM 777 N N . ARG A 1 99 ? 13.136 0.241 -5.606 1.00 80.31 99 ARG A N 1
ATOM 778 C CA . ARG A 1 99 ? 13.203 0.077 -7.064 1.00 80.31 99 ARG A CA 1
ATOM 779 C C . ARG A 1 99 ? 14.164 1.088 -7.664 1.00 80.31 99 ARG A C 1
ATOM 781 O O . ARG A 1 99 ? 14.032 2.281 -7.405 1.00 80.31 99 ARG A O 1
ATOM 788 N N . GLU A 1 100 ? 15.054 0.615 -8.520 1.00 86.44 100 GLU A N 1
ATOM 789 C CA . GLU A 1 100 ? 15.924 1.460 -9.339 1.00 86.44 100 GLU A CA 1
ATOM 790 C C . GLU A 1 100 ? 15.364 1.642 -10.751 1.00 86.44 100 GLU A C 1
ATOM 792 O O . GLU A 1 100 ? 15.642 2.638 -11.415 1.00 86.44 100 GLU A O 1
ATOM 797 N N . TRP A 1 101 ? 14.522 0.713 -11.204 1.00 85.25 101 TRP A N 1
ATOM 798 C CA . TRP A 1 101 ? 13.857 0.779 -12.496 1.00 85.25 101 TRP A CA 1
ATOM 799 C C . TRP A 1 101 ? 12.343 0.739 -12.323 1.00 85.25 101 TRP A C 1
ATOM 801 O O . TRP A 1 101 ? 11.790 -0.132 -11.651 1.00 85.25 101 TRP A O 1
ATOM 811 N N . LEU A 1 102 ? 11.660 1.670 -12.981 1.00 84.00 102 LEU A N 1
ATOM 812 C CA . LEU A 1 102 ? 10.241 1.574 -13.279 1.00 84.00 102 LEU A CA 1
ATOM 813 C C . LEU A 1 102 ? 10.114 1.146 -14.734 1.00 84.00 102 LEU A C 1
ATOM 815 O O . LEU A 1 102 ? 10.489 1.900 -15.630 1.00 84.00 102 LEU A O 1
ATOM 819 N N . ILE A 1 103 ? 9.584 -0.042 -14.973 1.00 86.25 103 ILE A N 1
ATOM 820 C CA . ILE A 1 103 ? 9.326 -0.517 -16.328 1.00 86.25 103 ILE A CA 1
ATOM 821 C C . ILE A 1 103 ? 7.825 -0.727 -16.452 1.00 86.25 103 ILE A C 1
ATOM 823 O O . ILE A 1 103 ? 7.191 -1.228 -15.527 1.00 86.25 103 ILE A O 1
ATOM 827 N N . GLY A 1 104 ? 7.237 -0.295 -17.556 1.00 86.38 104 GLY A N 1
ATOM 828 C CA . GLY A 1 104 ? 5.805 -0.408 -17.730 1.00 86.38 104 GLY A CA 1
ATOM 829 C C . GLY A 1 104 ? 5.357 -0.349 -19.171 1.00 86.38 104 GLY A C 1
ATOM 830 O O . GLY A 1 104 ? 6.126 -0.082 -20.093 1.00 86.38 104 GLY A O 1
ATOM 831 N N . GLU A 1 105 ? 4.073 -0.609 -19.331 1.00 88.62 105 GLU A N 1
ATOM 832 C CA . GLU A 1 105 ? 3.342 -0.545 -20.578 1.00 88.62 105 GLU A CA 1
ATOM 833 C C . GLU A 1 105 ? 2.142 0.369 -20.371 1.00 88.62 105 GLU A C 1
ATOM 835 O O . GLU A 1 105 ? 1.420 0.245 -19.383 1.00 88.62 105 GLU A O 1
ATOM 840 N N . TRP A 1 106 ? 1.933 1.287 -21.308 1.00 87.88 106 TRP A N 1
ATOM 841 C CA . TRP A 1 106 ? 0.696 2.042 -21.423 1.00 87.88 106 TRP A CA 1
ATOM 842 C C . TRP A 1 106 ? 0.090 1.755 -22.794 1.00 87.88 106 TRP A C 1
ATOM 844 O O . TRP A 1 106 ? 0.572 2.240 -23.827 1.00 87.88 106 TRP A O 1
ATOM 854 N N . GLY A 1 107 ? -0.946 0.915 -22.812 1.00 86.25 107 GLY A N 1
ATOM 855 C CA .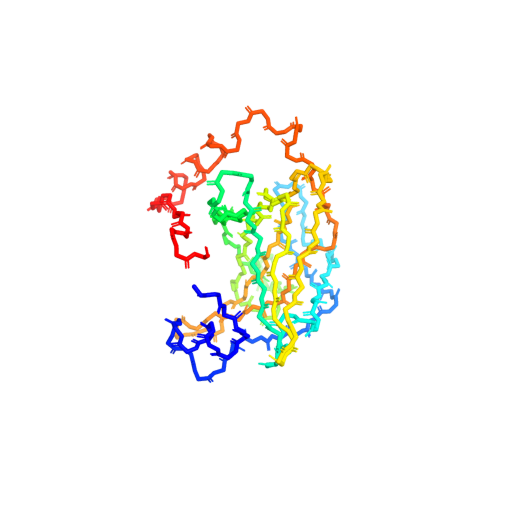 GLY A 1 107 ? -1.513 0.379 -24.046 1.00 86.25 107 GLY A CA 1
ATOM 856 C C . GLY A 1 107 ? -0.453 -0.402 -24.830 1.00 86.25 107 GLY A C 1
ATOM 857 O O . GLY A 1 107 ? 0.080 -1.392 -24.345 1.00 86.25 107 GLY A O 1
ATOM 858 N N . ALA A 1 108 ? -0.110 0.058 -26.037 1.00 85.62 108 ALA A N 1
ATOM 859 C CA . ALA A 1 108 ? 0.912 -0.575 -26.882 1.00 85.62 108 ALA A CA 1
ATOM 860 C C . ALA A 1 108 ? 2.340 -0.024 -26.678 1.00 85.62 108 ALA A C 1
ATOM 862 O O . ALA A 1 108 ? 3.257 -0.407 -27.406 1.00 85.62 108 ALA A O 1
ATOM 863 N N . LYS A 1 109 ? 2.540 0.928 -25.758 1.00 89.81 109 LYS A N 1
ATOM 864 C CA . LYS A 1 109 ? 3.828 1.612 -25.575 1.00 89.81 109 LYS A CA 1
ATOM 865 C C . LYS A 1 109 ? 4.533 1.112 -24.324 1.00 89.81 109 LYS A C 1
ATOM 867 O O . LYS A 1 109 ? 4.039 1.327 -23.224 1.00 89.81 109 LYS A O 1
ATOM 872 N N . GLY A 1 110 ? 5.714 0.527 -24.498 1.00 89.00 110 GLY A N 1
ATOM 873 C CA . GLY A 1 110 ? 6.626 0.238 -23.396 1.00 89.00 110 GLY A CA 1
ATOM 874 C C . GLY A 1 110 ? 7.429 1.474 -22.984 1.00 89.00 110 GLY A C 1
ATOM 875 O O . GLY A 1 110 ? 7.813 2.285 -23.831 1.00 89.00 110 GLY A O 1
ATOM 876 N N . PHE A 1 111 ? 7.713 1.608 -21.694 1.00 88.00 111 PHE A N 1
ATOM 877 C CA . PHE A 1 111 ? 8.629 2.604 -21.149 1.00 88.00 111 PHE A CA 1
ATOM 878 C C . PHE A 1 111 ? 9.483 1.995 -20.038 1.00 88.00 111 PHE A C 1
ATOM 880 O O . PHE A 1 111 ? 9.059 1.095 -19.317 1.00 88.00 111 PHE A O 1
ATOM 887 N N . ALA A 1 112 ? 10.697 2.516 -19.896 1.00 88.88 112 ALA A N 1
ATOM 888 C CA . ALA A 1 112 ? 11.583 2.220 -18.785 1.00 88.88 112 ALA A CA 1
ATOM 889 C C . ALA A 1 112 ? 12.169 3.538 -18.282 1.00 88.88 112 ALA A C 1
ATOM 891 O O . ALA A 1 112 ? 12.667 4.343 -19.070 1.00 88.88 112 ALA A O 1
ATOM 892 N N . ALA A 1 113 ? 12.093 3.761 -16.978 1.00 86.00 113 ALA A N 1
ATOM 893 C CA . ALA A 1 113 ? 12.676 4.905 -16.306 1.00 86.00 113 ALA A CA 1
ATOM 894 C C . ALA A 1 113 ? 13.600 4.406 -15.196 1.00 86.00 113 ALA A C 1
ATOM 896 O O . ALA A 1 113 ? 13.188 3.609 -14.355 1.00 86.00 113 ALA A O 1
ATOM 897 N N . TYR A 1 114 ? 14.840 4.886 -15.201 1.00 87.06 114 TYR A N 1
ATOM 898 C CA . TYR A 1 114 ? 15.790 4.654 -14.121 1.00 87.06 114 TYR A CA 1
ATOM 899 C C . TYR A 1 114 ? 15.686 5.778 -13.088 1.00 87.06 114 TYR A C 1
ATOM 901 O O . TYR A 1 114 ? 15.644 6.954 -13.456 1.00 87.06 114 TYR A O 1
ATOM 909 N N . SER A 1 115 ? 15.662 5.423 -11.808 1.00 77.06 115 SER A N 1
ATOM 910 C CA . SER A 1 115 ? 15.668 6.361 -10.690 1.00 77.06 115 SER A CA 1
ATOM 911 C C . SER A 1 115 ? 16.434 5.766 -9.516 1.00 77.06 115 SER A C 1
ATOM 913 O O . SER A 1 115 ? 15.944 4.863 -8.851 1.00 77.06 115 SER A O 1
ATOM 915 N N . ASP A 1 116 ? 17.598 6.332 -9.206 1.00 73.69 116 ASP A N 1
ATOM 916 C CA . ASP A 1 116 ? 18.374 6.003 -8.003 1.00 73.69 116 ASP A CA 1
ATOM 917 C C . ASP A 1 116 ? 17.988 6.924 -6.836 1.00 73.69 116 ASP A C 1
ATOM 919 O O . ASP A 1 116 ? 18.811 7.578 -6.201 1.00 73.69 116 ASP A O 1
ATOM 923 N N . SER A 1 117 ? 16.685 7.071 -6.597 1.00 69.31 117 SER A N 1
ATOM 924 C CA . SER A 1 117 ? 16.169 7.995 -5.579 1.00 69.31 117 SER A CA 1
ATOM 925 C C . SER A 1 117 ? 16.439 7.527 -4.142 1.00 69.31 117 SER A C 1
ATOM 927 O O . SER A 1 117 ? 16.020 8.194 -3.198 1.00 69.31 117 SER A O 1
ATOM 929 N N . GLY A 1 118 ? 17.103 6.380 -3.967 1.00 71.12 118 GLY A N 1
ATOM 930 C CA . GLY A 1 118 ? 17.055 5.602 -2.738 1.00 71.12 118 GLY A CA 1
ATOM 931 C C . GLY A 1 118 ? 15.674 4.974 -2.539 1.00 71.12 118 GLY A C 1
ATOM 932 O O . GLY A 1 118 ? 14.671 5.426 -3.100 1.00 71.12 118 GLY A O 1
ATOM 933 N N . GLY A 1 119 ? 15.619 3.887 -1.772 1.00 81.62 119 GLY A N 1
ATOM 934 C CA . GLY A 1 119 ? 14.348 3.269 -1.416 1.00 81.62 119 GLY A CA 1
ATOM 935 C C . GLY A 1 119 ? 13.577 4.092 -0.380 1.00 81.62 119 GLY A C 1
ATOM 936 O O . GLY A 1 119 ? 14.180 4.780 0.452 1.00 81.62 119 GLY A O 1
ATOM 937 N N . PHE A 1 120 ? 12.247 3.989 -0.394 1.00 84.88 120 PHE A N 1
ATOM 938 C CA . PHE A 1 120 ? 11.359 4.679 0.549 1.00 84.88 120 PHE A CA 1
ATOM 939 C C . PHE A 1 120 ? 10.318 3.740 1.142 1.00 84.88 120 PHE A C 1
ATOM 941 O O . PHE A 1 120 ? 9.824 2.849 0.458 1.00 84.88 120 PHE A O 1
ATOM 948 N N . ARG A 1 121 ? 9.930 4.006 2.388 1.00 85.75 121 ARG A N 1
ATOM 949 C CA . ARG A 1 121 ? 8.763 3.418 3.039 1.00 85.75 121 ARG A CA 1
ATOM 950 C C . ARG A 1 121 ? 7.584 4.373 3.005 1.00 85.75 121 ARG A C 1
ATOM 952 O O . ARG A 1 121 ? 7.690 5.530 3.424 1.00 85.75 121 ARG A O 1
ATOM 959 N N . HIS A 1 122 ? 6.441 3.822 2.629 1.00 87.12 122 HIS A N 1
ATOM 960 C CA . HIS A 1 122 ? 5.121 4.405 2.803 1.00 87.12 122 HIS A CA 1
ATOM 961 C C . HIS A 1 122 ? 4.240 3.499 3.667 1.00 87.12 122 HIS A C 1
ATOM 963 O O . HIS A 1 122 ? 4.609 2.369 3.977 1.00 87.12 122 HIS A O 1
ATOM 969 N N . PHE A 1 123 ? 3.064 3.988 4.063 1.00 86.19 123 PHE A N 1
ATOM 970 C CA . PHE A 1 123 ? 2.108 3.201 4.842 1.00 86.19 123 PHE A CA 1
ATOM 971 C C . PHE A 1 123 ? 0.764 3.124 4.129 1.00 86.19 123 PHE A C 1
ATOM 973 O O . PHE A 1 123 ? 0.081 4.134 3.972 1.00 86.19 123 PHE A O 1
ATOM 980 N N . GLN A 1 124 ? 0.382 1.922 3.719 1.00 88.56 124 GLN A N 1
ATOM 981 C CA . GLN A 1 124 ? -0.896 1.616 3.091 1.00 88.56 124 GLN A CA 1
ATOM 982 C C . GLN A 1 124 ? -1.951 1.332 4.162 1.00 88.56 124 GLN A C 1
ATOM 984 O O . GLN A 1 124 ? -1.690 0.611 5.124 1.00 88.56 124 GLN A O 1
ATOM 989 N N . GLN A 1 125 ? -3.142 1.902 3.998 1.00 88.75 125 GLN A N 1
ATOM 990 C CA . GLN A 1 125 ? -4.236 1.811 4.962 1.00 88.75 125 GLN A CA 1
ATOM 991 C C . GLN A 1 125 ? -5.375 0.956 4.422 1.00 88.75 125 GLN A C 1
ATOM 993 O O . GLN A 1 125 ? -5.829 1.143 3.290 1.00 88.75 125 GLN A O 1
ATOM 998 N N . PHE A 1 126 ? -5.870 0.058 5.272 1.00 89.75 126 PHE A N 1
ATOM 999 C CA . PHE A 1 126 ? -6.975 -0.844 4.966 1.00 89.75 126 PHE A CA 1
ATOM 1000 C C . PHE A 1 126 ? -8.040 -0.787 6.060 1.00 89.75 126 PHE A C 1
ATOM 1002 O O . PHE A 1 126 ? -7.716 -0.715 7.245 1.00 89.75 126 PHE A O 1
ATOM 1009 N N . GLY A 1 127 ? -9.311 -0.837 5.672 1.00 90.56 127 GLY A N 1
ATOM 1010 C CA . GLY A 1 127 ? -10.462 -0.866 6.573 1.00 90.56 127 GLY A CA 1
ATOM 1011 C C . GLY A 1 127 ? -11.224 -2.181 6.473 1.00 90.56 127 GLY A C 1
ATOM 1012 O O . GLY A 1 127 ? -11.469 -2.670 5.374 1.00 90.56 127 GLY A O 1
ATOM 1013 N N . TYR A 1 128 ? -11.610 -2.759 7.608 1.00 90.75 128 TYR A N 1
ATOM 1014 C CA . TYR A 1 128 ? -12.416 -3.977 7.634 1.00 90.75 128 TYR A CA 1
ATOM 1015 C C . TYR A 1 128 ? -13.895 -3.655 7.405 1.00 90.75 128 TYR A C 1
ATOM 1017 O O . TYR A 1 128 ? -14.518 -3.002 8.241 1.00 90.75 128 TYR A O 1
ATOM 1025 N N . ALA A 1 129 ? -14.468 -4.139 6.303 1.00 89.56 129 ALA A N 1
ATOM 1026 C CA . ALA A 1 129 ? -15.863 -3.898 5.926 1.00 89.56 129 ALA A CA 1
ATOM 1027 C C . ALA A 1 129 ? -16.844 -4.975 6.438 1.00 89.56 129 ALA A C 1
ATOM 1029 O O . ALA A 1 129 ? -18.044 -4.879 6.191 1.00 89.56 129 ALA A O 1
ATOM 1030 N N . GLY A 1 130 ? -16.360 -5.980 7.178 1.00 88.12 130 GLY A N 1
ATOM 1031 C CA . GLY A 1 130 ? -17.172 -7.104 7.658 1.00 88.12 130 GLY A CA 1
ATOM 1032 C C . GLY A 1 130 ? -17.082 -8.338 6.757 1.00 88.12 130 GLY A C 1
ATOM 1033 O O . GLY A 1 130 ? -16.628 -8.260 5.623 1.00 88.12 130 GLY A O 1
ATOM 1034 N N . ASN A 1 131 ? -17.500 -9.502 7.269 1.00 86.69 131 ASN A N 1
ATOM 1035 C CA . ASN A 1 131 ? -17.549 -10.777 6.531 1.00 86.69 131 ASN A CA 1
ATOM 1036 C C . ASN A 1 131 ? -16.237 -11.182 5.825 1.00 86.69 131 ASN A C 1
ATOM 1038 O O . ASN A 1 131 ? -16.266 -11.774 4.752 1.00 86.69 131 ASN A O 1
ATOM 1042 N N . GLY A 1 132 ? -15.083 -10.853 6.411 1.00 82.25 132 GLY A N 1
ATOM 1043 C CA . GLY A 1 132 ? -13.775 -11.120 5.798 1.00 82.25 132 GLY A CA 1
ATOM 1044 C C . GLY A 1 132 ? -13.349 -10.115 4.717 1.00 82.25 132 GLY A C 1
ATOM 1045 O O . GLY A 1 132 ? -12.236 -10.229 4.213 1.00 82.25 132 GLY A O 1
ATOM 1046 N N . ALA A 1 133 ? -14.178 -9.118 4.392 1.00 85.31 133 ALA A N 1
ATOM 1047 C CA . ALA A 1 133 ? -13.877 -8.111 3.382 1.00 85.31 133 ALA A CA 1
ATOM 1048 C C . ALA A 1 133 ? -13.007 -6.973 3.938 1.00 85.31 133 ALA A C 1
ATOM 1050 O O . ALA A 1 133 ? -13.279 -6.411 5.005 1.00 85.31 133 ALA A O 1
ATOM 1051 N N . TRP A 1 134 ? -11.990 -6.599 3.165 1.00 87.75 134 TRP A N 1
ATOM 1052 C CA . TRP A 1 134 ? -11.091 -5.482 3.439 1.00 87.75 134 TRP A CA 1
ATOM 1053 C C . TRP A 1 134 ? -11.143 -4.486 2.291 1.00 87.75 134 TRP A C 1
ATOM 1055 O O . TRP A 1 134 ? -11.169 -4.878 1.130 1.00 87.75 134 TRP A O 1
ATOM 1065 N N . VAL A 1 135 ? -11.143 -3.201 2.627 1.00 89.31 135 VAL A N 1
ATOM 1066 C CA . VAL A 1 135 ? -11.166 -2.098 1.670 1.00 89.31 135 VAL A CA 1
ATOM 1067 C C . VAL A 1 135 ? -9.842 -1.360 1.751 1.00 89.31 135 VAL A C 1
ATOM 1069 O O . VAL A 1 135 ? -9.442 -0.924 2.830 1.00 89.31 135 VAL A O 1
ATOM 1072 N N . TYR A 1 136 ? -9.166 -1.204 0.618 1.00 87.81 136 TYR A N 1
ATOM 1073 C CA . TYR A 1 136 ? -8.025 -0.312 0.494 1.00 87.81 136 TYR A CA 1
ATOM 1074 C C . TYR A 1 136 ? -8.504 1.143 0.545 1.00 87.81 136 TYR A C 1
ATOM 1076 O O . TYR A 1 136 ? -9.426 1.546 -0.165 1.00 87.81 136 TYR A O 1
ATOM 1084 N N . ILE A 1 137 ? -7.887 1.933 1.417 1.00 88.19 137 ILE A N 1
ATOM 1085 C CA . ILE A 1 137 ? -8.290 3.319 1.685 1.00 88.19 137 ILE A CA 1
ATOM 1086 C C . ILE A 1 137 ? -7.338 4.290 0.992 1.00 88.19 137 ILE A C 1
ATOM 1088 O O . ILE A 1 137 ? -7.763 5.286 0.409 1.00 88.19 137 ILE A O 1
ATOM 1092 N N . GLY A 1 138 ? -6.041 3.996 1.048 1.00 87.38 138 GLY A N 1
ATOM 1093 C CA . GLY A 1 138 ? -5.013 4.831 0.448 1.00 87.38 138 GLY A CA 1
ATOM 1094 C C . GLY A 1 138 ? -3.672 4.709 1.151 1.00 87.38 138 GLY A C 1
ATOM 1095 O O . GLY A 1 138 ? -3.515 3.995 2.143 1.00 87.38 138 GLY A O 1
ATOM 1096 N N . GLN A 1 139 ? -2.718 5.475 0.646 1.00 87.69 139 GLN A N 1
ATOM 1097 C CA . GLN A 1 139 ? -1.386 5.600 1.202 1.00 87.69 139 GLN A CA 1
ATOM 1098 C C . GLN A 1 139 ? -1.321 6.828 2.110 1.00 87.69 139 GLN A C 1
ATOM 1100 O O . GLN A 1 139 ? -1.796 7.902 1.751 1.00 87.69 139 GLN A O 1
ATOM 1105 N N . GLN A 1 140 ? -0.686 6.716 3.268 1.00 87.38 140 GLN A N 1
ATOM 1106 C CA . GLN A 1 140 ? -0.337 7.862 4.099 1.00 87.38 140 GLN A CA 1
ATOM 1107 C C . GLN A 1 140 ? 0.578 8.821 3.321 1.00 87.38 140 GLN A C 1
ATOM 1109 O O . GLN A 1 140 ? 1.600 8.403 2.774 1.00 87.38 140 GLN A O 1
ATOM 1114 N N . LYS A 1 141 ? 0.216 10.110 3.277 1.00 84.56 141 LYS A N 1
ATOM 1115 C CA . LYS A 1 141 ? 0.984 11.120 2.534 1.00 84.56 141 LYS A CA 1
ATOM 1116 C C . LYS A 1 141 ? 2.345 11.395 3.178 1.00 84.56 141 LYS A C 1
ATOM 1118 O O . LYS A 1 141 ? 3.353 11.450 2.484 1.00 84.56 141 LYS A O 1
ATOM 1123 N N . ASP A 1 142 ? 2.354 11.530 4.501 1.00 79.81 142 ASP A N 1
ATOM 1124 C CA . ASP A 1 142 ? 3.540 11.831 5.297 1.00 79.81 142 ASP A CA 1
ATOM 1125 C C . ASP A 1 142 ? 3.533 10.999 6.588 1.00 79.81 142 ASP A C 1
ATOM 1127 O O . ASP A 1 142 ? 2.482 10.929 7.233 1.00 79.81 142 ASP A O 1
ATOM 1131 N N . PRO A 1 143 ? 4.673 10.423 7.015 1.00 77.00 143 PRO A N 1
ATOM 1132 C CA . PRO A 1 143 ? 5.994 10.583 6.409 1.00 77.00 143 PRO A CA 1
ATOM 1133 C C . PRO A 1 143 ? 6.259 9.594 5.260 1.00 77.00 143 PRO A C 1
ATOM 1135 O O . PRO A 1 143 ? 5.833 8.442 5.307 1.00 77.00 143 PRO A O 1
ATOM 1138 N N . SER A 1 144 ? 7.038 10.035 4.268 1.00 81.44 144 SER A N 1
ATOM 1139 C CA . SER A 1 144 ? 7.837 9.145 3.415 1.00 81.44 144 SER A CA 1
ATOM 1140 C C . SER A 1 144 ? 9.198 8.953 4.076 1.00 81.44 144 SER A C 1
ATOM 1142 O O . SER A 1 144 ? 9.895 9.938 4.333 1.00 81.44 144 SER A O 1
ATOM 1144 N N . ILE A 1 145 ? 9.561 7.715 4.410 1.00 83.75 145 ILE A N 1
ATOM 1145 C CA . ILE A 1 145 ? 10.765 7.434 5.204 1.00 83.75 145 ILE A CA 1
ATOM 1146 C C . ILE A 1 145 ? 11.848 6.847 4.291 1.00 83.75 145 ILE A C 1
ATOM 1148 O O . ILE A 1 145 ? 11.632 5.771 3.736 1.00 83.75 145 ILE A O 1
ATOM 1152 N N . PRO A 1 146 ? 13.019 7.493 4.136 1.00 84.44 146 PRO A N 1
ATOM 1153 C CA . PRO A 1 146 ? 14.135 6.905 3.402 1.00 84.44 146 PRO A CA 1
ATOM 1154 C C . PRO A 1 146 ? 14.616 5.616 4.072 1.00 84.44 146 PRO A C 1
ATOM 1156 O O . PRO A 1 146 ? 14.916 5.605 5.269 1.00 84.44 146 PRO A O 1
ATOM 1159 N N . LEU A 1 147 ? 14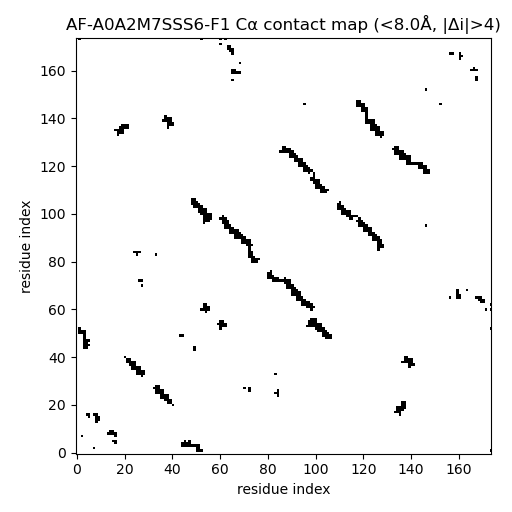.757 4.543 3.296 1.00 78.12 147 LEU A N 1
ATOM 1160 C CA . LEU A 1 147 ? 15.184 3.244 3.825 1.00 78.12 147 LEU A CA 1
ATOM 1161 C C . LEU A 1 147 ? 16.649 3.252 4.285 1.00 78.12 147 LEU A C 1
ATOM 1163 O O . LEU A 1 147 ? 16.999 2.541 5.220 1.00 78.12 147 LEU A O 1
ATOM 1167 N N . ALA A 1 148 ? 17.489 4.128 3.719 1.00 75.31 148 ALA A N 1
ATOM 1168 C CA . ALA A 1 148 ? 18.897 4.281 4.103 1.00 75.31 148 ALA A CA 1
ATOM 1169 C C . ALA A 1 148 ? 19.112 4.635 5.593 1.00 75.31 148 ALA A C 1
ATOM 1171 O O . ALA A 1 148 ? 20.200 4.421 6.123 1.00 75.31 148 ALA A O 1
ATOM 1172 N N . GLY A 1 149 ? 18.092 5.179 6.272 1.00 63.69 149 GLY A N 1
ATOM 1173 C CA . GLY A 1 149 ? 18.126 5.500 7.703 1.00 63.69 149 GLY A CA 1
ATOM 1174 C C . GLY A 1 149 ? 17.547 4.415 8.620 1.00 63.69 149 GLY A C 1
ATOM 1175 O O . GLY A 1 149 ? 17.598 4.569 9.839 1.00 63.69 149 GLY A O 1
ATOM 1176 N N . LEU A 1 150 ? 16.985 3.335 8.066 1.00 67.06 150 LEU A N 1
ATOM 1177 C CA . LEU A 1 150 ? 16.361 2.249 8.819 1.00 67.06 150 LEU A CA 1
ATOM 1178 C C . LEU A 1 150 ? 17.346 1.085 8.921 1.00 67.06 150 LEU A C 1
ATOM 1180 O O . LEU A 1 150 ? 17.471 0.274 8.008 1.00 67.06 150 LEU A O 1
ATOM 1184 N N . SER A 1 151 ? 18.066 0.996 10.038 1.00 56.47 151 SER A N 1
ATOM 1185 C CA . SER A 1 151 ? 19.210 0.086 10.162 1.00 56.47 151 SER A CA 1
ATOM 1186 C C . SER A 1 151 ? 18.879 -1.412 10.125 1.00 56.47 151 SER A C 1
ATOM 1188 O O . SER A 1 151 ? 19.813 -2.199 10.131 1.00 56.47 151 SER A O 1
ATOM 1190 N N . ASP A 1 152 ? 17.611 -1.838 10.088 1.00 57.78 152 ASP A N 1
ATOM 1191 C CA . ASP A 1 152 ? 17.234 -3.258 10.086 1.00 57.78 152 ASP A CA 1
ATOM 1192 C C . ASP A 1 152 ? 15.763 -3.491 9.674 1.00 57.78 152 ASP A C 1
ATOM 1194 O O . ASP A 1 152 ? 14.958 -4.035 10.435 1.00 57.78 152 ASP A O 1
ATOM 1198 N N . ILE A 1 153 ? 15.384 -3.125 8.449 1.00 57.44 153 ILE A N 1
ATOM 1199 C CA . ILE A 1 153 ? 14.033 -3.406 7.910 1.00 57.44 153 ILE A CA 1
ATOM 1200 C C . ILE A 1 153 ? 13.666 -4.893 8.056 1.00 57.44 153 ILE A C 1
ATOM 1202 O O . ILE A 1 153 ? 12.547 -5.236 8.436 1.00 57.44 153 ILE A O 1
ATOM 1206 N N . SER A 1 154 ? 14.643 -5.783 7.853 1.00 57.84 154 SER A N 1
ATOM 1207 C CA . SER A 1 154 ? 14.475 -7.223 8.071 1.00 57.84 154 SER A CA 1
ATOM 1208 C C . SER A 1 154 ? 14.136 -7.583 9.524 1.00 57.84 154 SER A C 1
ATOM 1210 O O . SER A 1 154 ? 13.345 -8.503 9.735 1.00 57.84 154 SER A O 1
ATOM 1212 N N . LYS A 1 155 ? 14.689 -6.872 10.522 1.00 61.25 155 LYS A N 1
ATOM 1213 C CA . LYS A 1 155 ? 14.367 -7.122 11.936 1.00 61.25 155 LYS A CA 1
ATOM 1214 C C . LYS A 1 155 ? 13.001 -6.570 12.291 1.00 61.25 155 LYS A C 1
ATOM 1216 O O . LYS A 1 155 ? 12.250 -7.280 12.931 1.00 61.25 155 LYS A O 1
ATOM 1221 N N . GLU A 1 156 ? 12.635 -5.375 11.833 1.00 66.50 156 GLU A N 1
ATOM 1222 C CA . GLU A 1 156 ? 11.282 -4.854 12.058 1.00 66.50 156 GLU A CA 1
ATOM 1223 C C . GLU A 1 156 ? 10.227 -5.772 11.435 1.00 66.50 156 GLU A C 1
ATOM 1225 O O . GLU A 1 156 ? 9.246 -6.110 12.082 1.00 66.50 156 GLU A O 1
ATOM 1230 N N . ARG A 1 157 ? 10.466 -6.264 10.219 1.00 67.38 157 ARG A N 1
ATOM 1231 C CA . ARG A 1 157 ? 9.600 -7.238 9.553 1.00 67.38 157 ARG A CA 1
ATOM 1232 C C . ARG A 1 157 ? 9.424 -8.521 10.365 1.00 67.38 157 ARG A C 1
ATOM 1234 O O . ARG A 1 157 ? 8.295 -8.955 10.572 1.00 67.38 157 ARG A O 1
ATOM 1241 N N . ALA A 1 158 ? 10.525 -9.106 10.837 1.00 68.19 158 ALA A N 1
ATOM 1242 C CA . ALA A 1 158 ? 10.486 -10.305 11.668 1.00 68.19 158 ALA A CA 1
ATOM 1243 C C . ALA A 1 158 ? 9.820 -10.038 13.027 1.00 68.19 158 ALA A C 1
ATOM 1245 O O . ALA A 1 158 ? 8.958 -10.806 13.436 1.00 68.19 158 ALA A O 1
ATOM 1246 N N . SER A 1 159 ? 10.153 -8.926 13.685 1.00 70.69 159 SER A N 1
ATOM 1247 C CA . SER A 1 159 ? 9.597 -8.540 14.984 1.00 70.69 159 SER A CA 1
ATOM 1248 C C . SER A 1 159 ? 8.110 -8.203 14.915 1.00 70.69 159 SER A C 1
ATOM 1250 O O . SER A 1 159 ? 7.377 -8.556 15.830 1.00 70.69 159 SER A O 1
ATOM 1252 N N . MET A 1 160 ? 7.634 -7.558 13.845 1.00 71.06 160 MET A N 1
ATOM 1253 C CA . MET A 1 160 ? 6.207 -7.277 13.659 1.00 71.06 160 MET A CA 1
ATOM 1254 C C . MET A 1 160 ? 5.431 -8.547 13.319 1.00 71.06 160 MET A C 1
ATOM 1256 O O . MET A 1 160 ? 4.355 -8.773 13.870 1.00 71.06 160 MET A O 1
ATOM 1260 N N . ALA A 1 161 ? 5.989 -9.399 12.457 1.00 65.94 161 ALA A N 1
ATOM 1261 C CA . ALA A 1 161 ? 5.405 -10.699 12.158 1.00 65.94 161 ALA A CA 1
ATOM 1262 C C . ALA A 1 161 ? 5.278 -11.553 13.436 1.00 65.94 161 ALA A C 1
ATOM 1264 O O . ALA A 1 161 ? 4.194 -12.043 13.747 1.00 65.94 161 ALA A O 1
ATOM 1265 N N . GLU A 1 162 ? 6.343 -11.623 14.240 1.00 75.19 162 GLU A N 1
ATOM 1266 C CA . GLU A 1 162 ? 6.365 -12.289 15.546 1.00 75.19 162 GLU A CA 1
ATOM 1267 C C . GLU A 1 162 ? 5.352 -11.682 16.530 1.00 75.19 162 GLU A C 1
ATOM 1269 O O . GLU A 1 162 ? 4.540 -12.412 17.098 1.00 75.19 162 GLU A O 1
ATOM 1274 N N . ALA A 1 163 ? 5.331 -10.353 16.689 1.00 70.88 163 ALA A N 1
ATOM 1275 C CA . ALA A 1 163 ? 4.419 -9.658 17.602 1.00 70.88 163 ALA A CA 1
ATOM 1276 C C . ALA A 1 163 ? 2.935 -9.880 17.262 1.00 70.88 163 ALA A C 1
ATOM 1278 O O . ALA A 1 163 ? 2.082 -9.846 18.151 1.00 70.88 163 ALA A O 1
ATOM 1279 N N . HIS A 1 164 ? 2.622 -10.122 15.988 1.00 63.38 164 HIS A N 1
ATOM 1280 C CA . HIS A 1 164 ? 1.267 -10.402 15.518 1.00 63.38 164 HIS A CA 1
ATOM 1281 C C . HIS A 1 164 ? 0.986 -11.892 15.285 1.00 63.38 164 HIS A C 1
ATOM 1283 O O . HIS A 1 164 ? -0.124 -12.235 14.880 1.00 63.38 164 HIS A O 1
ATOM 1289 N N . GLY A 1 165 ? 1.948 -12.780 15.559 1.00 66.00 165 GLY A N 1
ATOM 1290 C CA . GLY A 1 165 ? 1.801 -14.221 15.348 1.00 66.00 165 GLY A CA 1
ATOM 1291 C C . GLY A 1 165 ? 1.552 -14.604 13.886 1.00 66.00 165 GLY A C 1
ATOM 1292 O O . GLY A 1 165 ? 0.880 -15.600 13.621 1.00 66.00 165 GLY A O 1
ATOM 1293 N N . VAL A 1 166 ? 2.052 -13.807 12.939 1.00 60.19 166 VAL A N 1
ATOM 1294 C CA . VAL A 1 166 ? 1.926 -14.045 11.496 1.00 60.19 166 VAL A CA 1
ATOM 1295 C C . VAL A 1 166 ? 3.278 -14.421 10.898 1.00 60.19 166 VAL A C 1
ATOM 1297 O O . VAL A 1 166 ? 4.329 -14.089 11.439 1.00 60.19 166 VAL A O 1
ATOM 1300 N N . ALA A 1 167 ? 3.268 -15.127 9.768 1.00 60.84 167 ALA A N 1
ATOM 1301 C CA . ALA A 1 167 ? 4.489 -15.332 9.003 1.00 60.84 167 ALA A CA 1
ATOM 1302 C C . ALA A 1 167 ? 4.933 -14.009 8.365 1.00 60.84 167 ALA A C 1
ATOM 1304 O O . ALA A 1 167 ? 4.107 -13.185 7.967 1.00 60.84 167 ALA A O 1
ATOM 1305 N N . VAL A 1 168 ? 6.245 -13.834 8.224 1.00 62.34 168 VAL A N 1
ATOM 1306 C CA . VAL A 1 168 ? 6.799 -12.835 7.310 1.00 62.34 168 VAL A CA 1
ATOM 1307 C C . VAL A 1 168 ? 6.276 -13.166 5.915 1.00 62.34 168 VAL A C 1
ATOM 1309 O O . VAL A 1 168 ? 6.546 -14.249 5.399 1.00 62.34 168 VAL A O 1
ATOM 1312 N N . TRP A 1 169 ? 5.509 -12.252 5.329 1.00 53.47 169 TRP A N 1
ATOM 1313 C CA . TRP A 1 169 ? 5.042 -12.383 3.959 1.00 53.47 169 TRP A CA 1
ATOM 1314 C C . TRP A 1 169 ? 5.878 -11.486 3.060 1.00 53.47 169 TRP A C 1
ATOM 1316 O O . TRP A 1 169 ? 5.806 -10.265 3.163 1.00 53.47 169 TRP A O 1
ATOM 1326 N N . ASP A 1 170 ? 6.654 -12.108 2.180 1.00 55.50 170 ASP A N 1
ATOM 1327 C CA . ASP A 1 170 ? 7.230 -11.436 1.029 1.00 55.50 170 ASP A CA 1
ATOM 1328 C C . ASP A 1 170 ? 6.368 -11.791 -0.176 1.00 55.50 170 ASP A C 1
ATOM 1330 O O . ASP A 1 170 ? 6.095 -12.963 -0.448 1.00 55.50 170 ASP A O 1
ATOM 1334 N N . ALA A 1 171 ? 5.913 -10.776 -0.899 1.00 46.66 171 ALA A N 1
ATOM 1335 C CA . ALA A 1 171 ? 5.261 -10.996 -2.172 1.00 46.66 171 ALA A CA 1
ATOM 1336 C C . ALA A 1 171 ? 6.328 -11.463 -3.177 1.00 46.66 171 ALA A C 1
ATOM 1338 O O . ALA A 1 171 ? 6.931 -10.654 -3.873 1.00 46.66 171 ALA A O 1
ATOM 1339 N N . GLU A 1 172 ? 6.593 -12.770 -3.249 1.00 41.62 172 GLU A N 1
ATOM 1340 C CA . GLU A 1 172 ? 7.549 -13.339 -4.219 1.00 41.62 172 GLU A CA 1
ATOM 1341 C C . GLU A 1 172 ? 7.073 -13.197 -5.682 1.00 41.62 172 GLU A C 1
ATOM 1343 O O . GLU A 1 172 ? 7.806 -13.539 -6.608 1.00 41.62 172 GLU A O 1
ATOM 1348 N N . TRP A 1 173 ? 5.845 -12.710 -5.898 1.00 37.69 173 TRP A N 1
ATOM 1349 C CA . TRP A 1 173 ? 5.131 -12.730 -7.177 1.00 37.69 173 TRP A CA 1
ATOM 1350 C C . TRP A 1 173 ? 4.846 -11.353 -7.807 1.00 37.69 173 TRP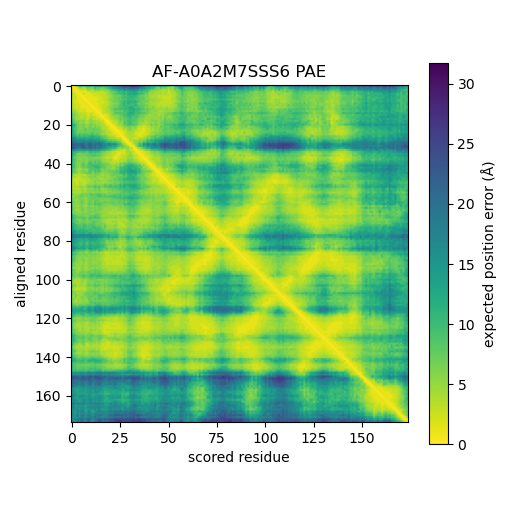 A C 1
ATOM 1352 O O . TRP A 1 173 ? 4.087 -11.302 -8.778 1.00 37.69 173 TRP A O 1
ATOM 1362 N N . VAL A 1 174 ? 5.419 -10.253 -7.300 1.00 39.12 174 VAL A N 1
ATOM 1363 C CA . VAL A 1 174 ? 5.211 -8.902 -7.881 1.00 39.12 174 VAL A CA 1
ATOM 1364 C C . VAL A 1 174 ? 6.170 -8.615 -9.026 1.00 39.12 174 VAL A C 1
ATOM 1366 O O . VAL A 1 174 ? 7.369 -8.894 -8.855 1.00 39.12 174 VAL A O 1
#